Protein AF-A0A6G4N4A7-F1 (afdb_monomer_lite)

Sequence (72 aa):
MAVQLVLNFIIAVFWLFVTNSYTTNNFVLGFIFGLVLVYLLHRVLPGRFYVITLYRIIKLVIIFLIELIKAN

Radius of gyration: 15.95 Å; chains: 1; bounding box: 33×15×50 Å

Structure (mmCIF, N/CA/C/O backbone):
data_AF-A0A6G4N4A7-F1
#
_entry.id   AF-A0A6G4N4A7-F1
#
loop_
_atom_site.group_PDB
_atom_site.id
_atom_site.type_symbol
_atom_site.label_atom_id
_atom_site.label_alt_id
_atom_site.label_comp_id
_atom_site.label_asym_id
_atom_site.label_entity_id
_atom_site.label_seq_id
_atom_site.pdbx_PDB_ins_code
_atom_site.Cartn_x
_atom_site.Cartn_y
_atom_site.Cartn_z
_atom_site.occupancy
_atom_site.B_iso_or_equiv
_atom_site.auth_seq_id
_atom_site.auth_comp_id
_atom_site.auth_asym_id
_atom_site.auth_atom_id
_atom_site.pdbx_PDB_model_num
ATOM 1 N N . MET A 1 1 ? -11.927 -10.554 0.029 1.00 55.97 1 MET A N 1
ATOM 2 C CA . MET A 1 1 ? -11.087 -9.621 0.821 1.00 55.97 1 MET A CA 1
ATOM 3 C C . MET A 1 1 ? -9.601 -9.814 0.531 1.00 55.97 1 MET A C 1
ATOM 5 O O . MET A 1 1 ? -8.995 -8.863 0.066 1.00 55.97 1 MET A O 1
ATOM 9 N N . ALA A 1 2 ? -9.034 -11.018 0.693 1.00 61.75 2 ALA A N 1
ATOM 10 C CA . ALA A 1 2 ? -7.636 -11.305 0.321 1.00 61.75 2 ALA A CA 1
ATOM 11 C C . ALA A 1 2 ? -7.343 -11.104 -1.180 1.00 61.75 2 ALA A C 1
ATOM 13 O O . ALA A 1 2 ? -6.276 -10.623 -1.537 1.00 61.75 2 ALA A O 1
ATOM 14 N N . VAL A 1 3 ? -8.324 -11.381 -2.049 1.00 65.31 3 VAL A N 1
ATOM 15 C CA . VAL A 1 3 ? -8.190 -11.232 -3.508 1.00 65.31 3 VAL A CA 1
ATOM 16 C C . VAL A 1 3 ? -7.754 -9.823 -3.919 1.00 65.31 3 VAL A C 1
ATOM 18 O O . VAL A 1 3 ? -6.919 -9.713 -4.798 1.00 65.31 3 VAL A O 1
ATOM 21 N N . GLN A 1 4 ? -8.244 -8.756 -3.273 1.00 65.69 4 GLN A N 1
ATOM 22 C CA . GLN A 1 4 ? -7.879 -7.371 -3.622 1.00 65.69 4 GLN A CA 1
ATOM 23 C C . GLN A 1 4 ? -6.447 -7.005 -3.196 1.00 65.69 4 GLN A C 1
ATOM 25 O O . GLN A 1 4 ? -5.769 -6.290 -3.927 1.00 65.69 4 GLN A O 1
ATOM 30 N N . LEU A 1 5 ? -5.973 -7.521 -2.055 1.00 71.44 5 LEU A N 1
ATOM 31 C CA . LEU A 1 5 ? -4.576 -7.374 -1.628 1.00 71.44 5 LEU A CA 1
ATOM 32 C C . LEU A 1 5 ? -3.639 -8.114 -2.582 1.00 71.44 5 LEU A C 1
ATOM 34 O O . LEU A 1 5 ? -2.646 -7.555 -3.033 1.00 71.44 5 LEU A O 1
ATOM 38 N N . VAL A 1 6 ? -3.989 -9.358 -2.913 1.00 77.19 6 VAL A N 1
ATOM 39 C CA . VAL A 1 6 ? -3.240 -10.173 -3.872 1.00 77.19 6 VAL A CA 1
ATOM 40 C C . VAL A 1 6 ? -3.236 -9.496 -5.243 1.00 77.19 6 VAL A C 1
ATOM 42 O O . VAL A 1 6 ? -2.187 -9.425 -5.867 1.00 77.19 6 VAL A O 1
ATOM 45 N N . LEU A 1 7 ? -4.356 -8.907 -5.677 1.00 77.56 7 LEU A N 1
ATOM 46 C CA . LEU A 1 7 ? -4.434 -8.139 -6.924 1.00 77.56 7 LEU A CA 1
ATOM 47 C C . LEU A 1 7 ? -3.519 -6.914 -6.902 1.00 77.56 7 LEU A C 1
ATOM 49 O O . LEU A 1 7 ? -2.811 -6.675 -7.870 1.00 77.56 7 LEU A O 1
ATOM 53 N N . ASN A 1 8 ? -3.509 -6.154 -5.805 1.00 81.38 8 ASN A N 1
ATOM 54 C CA . ASN A 1 8 ? -2.628 -5.000 -5.647 1.00 81.38 8 ASN A CA 1
ATOM 55 C C . ASN A 1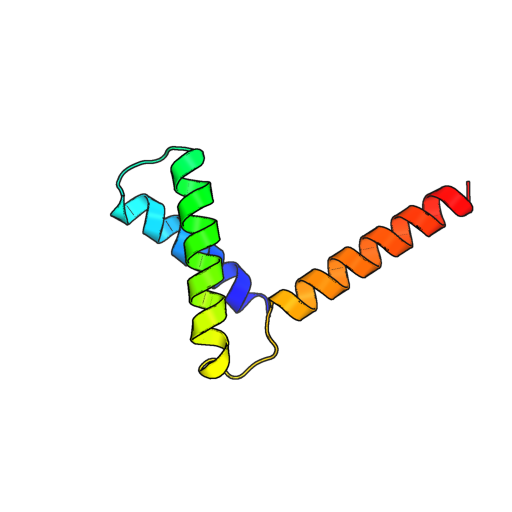 8 ? -1.148 -5.408 -5.727 1.00 81.38 8 ASN A C 1
ATOM 57 O O . ASN A 1 8 ? -0.370 -4.778 -6.439 1.00 81.38 8 ASN A O 1
ATOM 61 N N . PHE A 1 9 ? -0.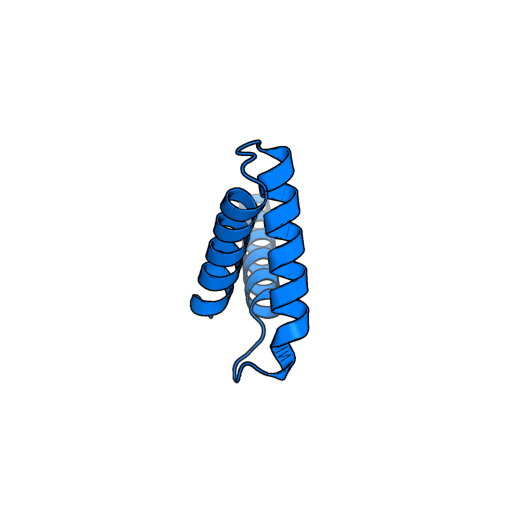793 -6.517 -5.074 1.00 80.38 9 PHE A N 1
ATOM 62 C CA . PHE A 1 9 ? 0.554 -7.078 -5.116 1.00 80.38 9 PHE A CA 1
ATOM 63 C C . PHE A 1 9 ? 0.928 -7.562 -6.524 1.00 80.38 9 PHE A C 1
ATOM 65 O O . PHE A 1 9 ? 2.014 -7.266 -7.009 1.00 80.38 9 PHE A O 1
ATOM 72 N N . ILE A 1 10 ? 0.004 -8.235 -7.218 1.00 82.00 10 ILE A N 1
ATOM 73 C CA . ILE A 1 10 ? 0.168 -8.648 -8.616 1.00 82.00 10 ILE A CA 1
ATOM 74 C C . ILE A 1 10 ? 0.369 -7.421 -9.513 1.00 82.00 10 ILE A C 1
ATOM 76 O O . ILE A 1 10 ? 1.294 -7.423 -10.317 1.00 82.00 10 ILE A O 1
ATOM 80 N N . ILE A 1 11 ? -0.421 -6.354 -9.352 1.00 84.06 11 ILE A N 1
ATOM 81 C CA . ILE A 1 11 ? -0.260 -5.110 -10.123 1.00 84.06 11 ILE A CA 1
ATOM 82 C C . ILE A 1 11 ? 1.108 -4.473 -9.854 1.00 84.06 11 ILE A C 1
ATOM 84 O O . ILE A 1 11 ? 1.771 -4.062 -10.801 1.00 84.06 11 ILE A O 1
ATOM 88 N N . ALA A 1 12 ? 1.559 -4.424 -8.599 1.00 83.62 12 ALA A N 1
ATOM 89 C CA . ALA A 1 12 ? 2.878 -3.894 -8.254 1.00 83.62 12 ALA A CA 1
ATOM 90 C C . ALA A 1 12 ? 4.014 -4.716 -8.892 1.00 83.62 12 ALA A C 1
ATOM 92 O O . ALA A 1 12 ? 4.987 -4.154 -9.393 1.00 83.62 12 ALA A O 1
ATOM 93 N N . VAL A 1 13 ? 3.872 -6.044 -8.935 1.00 81.94 13 VAL A N 1
ATOM 94 C CA . VAL A 1 13 ? 4.811 -6.936 -9.629 1.00 81.94 13 VAL A CA 1
ATOM 95 C C . VAL A 1 13 ? 4.767 -6.705 -11.143 1.00 81.94 13 VAL A C 1
ATOM 97 O O . VAL A 1 13 ? 5.816 -6.526 -11.757 1.00 81.94 13 VAL A O 1
ATOM 100 N N . PHE A 1 14 ? 3.581 -6.624 -11.752 1.00 85.50 14 PHE A N 1
ATOM 101 C CA . PHE A 1 14 ? 3.429 -6.289 -13.173 1.00 85.50 14 PHE A CA 1
ATOM 102 C C . PHE A 1 14 ? 4.037 -4.928 -13.513 1.00 85.50 14 PHE A C 1
ATOM 104 O O . PHE A 1 14 ? 4.667 -4.789 -14.556 1.00 85.50 14 PHE A O 1
ATOM 111 N N . TRP A 1 15 ? 3.902 -3.941 -12.629 1.00 86.69 15 TRP A N 1
ATOM 112 C CA . TRP A 1 15 ? 4.525 -2.634 -12.799 1.00 86.69 15 TRP A CA 1
ATOM 113 C C . TRP A 1 15 ? 6.049 -2.746 -12.886 1.00 86.69 15 TRP A C 1
ATOM 115 O O . TRP A 1 15 ? 6.656 -2.192 -13.803 1.00 86.69 15 TRP A O 1
ATOM 125 N N . LEU A 1 16 ? 6.677 -3.522 -11.997 1.00 85.12 16 LEU A N 1
ATOM 126 C CA . LEU A 1 16 ? 8.117 -3.783 -12.068 1.00 85.12 16 LEU A CA 1
ATOM 127 C C . LEU A 1 16 ? 8.528 -4.441 -13.390 1.00 85.12 16 LEU A C 1
ATOM 129 O O . LEU A 1 16 ? 9.524 -4.020 -13.979 1.00 85.12 16 LEU A O 1
ATOM 133 N N . PHE A 1 17 ? 7.745 -5.409 -13.877 1.00 86.69 17 PHE A N 1
ATOM 134 C CA . PHE A 1 17 ? 7.971 -6.042 -15.180 1.00 86.69 17 PHE A CA 1
ATOM 135 C C . PHE A 1 17 ? 7.859 -5.042 -16.339 1.00 86.69 17 PHE A C 1
ATOM 137 O O . PHE A 1 17 ? 8.730 -5.013 -17.203 1.00 86.69 17 PHE A O 1
ATOM 144 N N . VAL A 1 18 ? 6.831 -4.188 -16.341 1.00 86.06 18 VAL A N 1
ATOM 145 C CA . VAL A 1 18 ? 6.605 -3.180 -17.394 1.00 86.06 18 VAL A CA 1
ATOM 146 C C . VAL A 1 18 ? 7.708 -2.126 -17.410 1.00 86.06 18 VAL A C 1
ATOM 148 O O . VAL A 1 18 ? 8.168 -1.729 -18.477 1.00 86.06 18 VAL A O 1
ATOM 151 N N . THR A 1 19 ? 8.162 -1.683 -16.236 1.00 84.00 19 THR A N 1
ATOM 152 C CA . THR A 1 19 ? 9.215 -0.659 -16.142 1.00 84.00 19 THR A CA 1
ATOM 153 C C . THR A 1 19 ? 10.628 -1.238 -16.288 1.00 84.00 19 THR A C 1
ATOM 155 O O . THR A 1 19 ? 11.597 -0.478 -16.312 1.00 84.00 19 THR A O 1
ATOM 158 N N . ASN A 1 20 ? 10.764 -2.572 -16.308 1.00 84.38 20 ASN A N 1
ATOM 159 C CA . ASN A 1 20 ? 12.023 -3.329 -16.310 1.00 84.38 20 ASN A CA 1
ATOM 160 C C . ASN A 1 20 ? 13.067 -2.822 -15.288 1.00 84.38 20 ASN A C 1
ATOM 162 O O . ASN A 1 20 ? 14.275 -2.936 -15.485 1.00 84.38 20 ASN A O 1
ATOM 166 N N . SER A 1 21 ? 12.590 -2.210 -14.202 1.00 79.88 21 SER A N 1
ATOM 167 C CA . SER A 1 21 ? 13.391 -1.481 -13.219 1.00 79.88 21 SER A CA 1
ATOM 168 C C . SER A 1 21 ? 13.060 -2.013 -11.836 1.00 79.88 21 SER A C 1
ATOM 170 O O . SER A 1 21 ? 12.075 -1.602 -11.221 1.00 79.88 21 SER A O 1
ATOM 172 N N . TYR A 1 22 ? 13.901 -2.923 -11.348 1.00 82.81 22 TYR A N 1
ATOM 173 C CA . TYR A 1 22 ? 13.750 -3.623 -10.067 1.00 82.81 22 TYR A CA 1
ATOM 174 C C . TYR A 1 22 ? 14.259 -2.799 -8.875 1.00 82.81 22 TYR A C 1
ATOM 176 O O . TYR A 1 22 ? 14.848 -3.330 -7.937 1.00 82.81 22 TYR A O 1
ATOM 184 N N . THR A 1 23 ? 14.079 -1.478 -8.915 1.00 86.62 23 THR A N 1
ATOM 185 C CA . THR A 1 23 ? 14.479 -0.597 -7.816 1.00 86.62 23 THR A CA 1
ATOM 186 C C . THR A 1 23 ? 13.371 -0.517 -6.773 1.00 86.62 23 THR A C 1
ATOM 188 O O . THR A 1 23 ? 12.183 -0.487 -7.101 1.00 86.62 23 THR A O 1
ATOM 191 N N . THR A 1 24 ? 13.751 -0.416 -5.497 1.00 80.44 24 THR A N 1
ATOM 192 C CA . THR A 1 24 ? 12.797 -0.270 -4.387 1.00 80.44 24 THR A CA 1
ATOM 193 C C . THR A 1 24 ? 11.880 0.938 -4.581 1.00 80.44 24 THR A C 1
ATOM 195 O O . THR A 1 24 ? 10.690 0.862 -4.296 1.00 80.44 24 THR A O 1
ATOM 198 N N . ASN A 1 25 ? 12.401 2.034 -5.143 1.00 83.81 25 ASN A N 1
ATOM 199 C CA . ASN A 1 25 ? 11.606 3.223 -5.444 1.00 83.81 25 ASN A CA 1
ATOM 200 C C . ASN A 1 25 ? 10.499 2.933 -6.472 1.00 83.81 25 ASN A C 1
ATOM 202 O O . ASN A 1 25 ? 9.346 3.308 -6.275 1.00 83.81 25 ASN A O 1
ATOM 206 N N . ASN A 1 26 ? 10.828 2.207 -7.544 1.00 82.81 26 ASN A N 1
ATOM 207 C CA . ASN A 1 26 ? 9.854 1.862 -8.571 1.00 82.81 26 ASN A CA 1
ATOM 208 C C . ASN A 1 26 ? 8.819 0.837 -8.076 1.00 82.81 26 ASN A C 1
ATOM 210 O O . ASN A 1 26 ? 7.658 0.890 -8.476 1.00 82.81 26 ASN A O 1
ATOM 214 N N . PHE A 1 27 ? 9.204 -0.046 -7.149 1.00 81.75 27 PHE A N 1
ATOM 215 C CA . PHE A 1 27 ? 8.261 -0.938 -6.473 1.00 81.75 27 PHE A CA 1
ATOM 216 C C . PHE A 1 27 ? 7.241 -0.161 -5.631 1.00 81.75 27 PHE A C 1
ATOM 218 O O . PHE A 1 27 ? 6.045 -0.436 -5.715 1.00 81.75 27 PHE A O 1
ATOM 225 N N . VAL A 1 28 ? 7.687 0.846 -4.870 1.00 84.62 28 VAL A N 1
ATOM 226 C CA . VAL A 1 28 ? 6.794 1.708 -4.076 1.00 84.62 28 VAL A CA 1
ATOM 227 C C . VAL A 1 28 ? 5.836 2.484 -4.982 1.00 84.62 28 VAL A C 1
ATOM 229 O O . VAL A 1 28 ? 4.637 2.524 -4.708 1.00 84.62 28 VAL A O 1
ATOM 232 N N . LEU A 1 29 ? 6.333 3.039 -6.093 1.00 85.38 29 LEU A N 1
ATOM 233 C CA . LEU A 1 29 ? 5.495 3.715 -7.086 1.00 85.38 29 LEU A CA 1
ATOM 234 C C . LEU A 1 29 ? 4.453 2.767 -7.692 1.00 85.38 29 LEU A C 1
ATOM 236 O O . LEU A 1 29 ? 3.276 3.119 -7.739 1.00 85.38 29 LEU A O 1
ATOM 240 N N . GLY A 1 30 ? 4.854 1.552 -8.075 1.00 84.81 30 GLY A N 1
ATOM 241 C CA . GLY A 1 30 ? 3.949 0.525 -8.595 1.00 84.81 30 GLY A CA 1
ATOM 242 C C . GLY A 1 30 ? 2.895 0.073 -7.584 1.00 84.81 30 GLY A C 1
ATOM 243 O O . GLY A 1 30 ? 1.741 -0.141 -7.950 1.00 84.81 30 GLY A O 1
ATOM 244 N N . PHE A 1 31 ? 3.253 -0.007 -6.301 1.00 81.38 31 PHE A N 1
ATOM 245 C CA . PHE A 1 31 ? 2.321 -0.339 -5.223 1.00 81.38 31 PHE A CA 1
ATOM 246 C C . PHE A 1 31 ? 1.275 0.766 -5.008 1.00 81.38 31 PHE A C 1
ATOM 248 O O . PHE A 1 31 ? 0.080 0.480 -4.899 1.00 81.38 31 PHE A O 1
ATOM 255 N N . ILE A 1 32 ? 1.694 2.039 -5.032 1.00 82.06 32 ILE A N 1
ATOM 256 C CA . ILE A 1 32 ? 0.784 3.197 -4.981 1.00 82.06 32 ILE A CA 1
ATOM 257 C C . ILE A 1 32 ? -0.130 3.211 -6.212 1.00 82.06 32 ILE A C 1
ATOM 259 O O . ILE A 1 32 ? -1.342 3.386 -6.076 1.00 82.06 32 ILE A O 1
ATOM 263 N N . PHE A 1 33 ? 0.417 2.958 -7.403 1.00 83.00 33 PHE A N 1
ATOM 264 C CA . PHE A 1 33 ? -0.358 2.876 -8.642 1.00 83.00 33 PHE A CA 1
ATOM 265 C C . PHE A 1 33 ? -1.400 1.757 -8.593 1.00 83.00 33 PHE A C 1
ATOM 267 O O . PHE A 1 33 ? -2.570 1.973 -8.914 1.00 83.00 33 PHE A O 1
ATOM 274 N N . GLY A 1 34 ? -1.004 0.575 -8.117 1.00 80.88 34 GLY A N 1
ATOM 275 C CA . GLY A 1 34 ? -1.913 -0.540 -7.879 1.00 80.88 34 GLY A CA 1
ATOM 276 C C . GLY A 1 34 ? -3.006 -0.189 -6.873 1.00 80.88 34 GLY A C 1
ATOM 277 O O . GLY A 1 34 ? -4.140 -0.646 -7.010 1.00 80.88 34 GLY A O 1
ATOM 278 N N . LEU A 1 35 ? -2.705 0.647 -5.875 1.00 76.75 35 LEU A N 1
ATOM 279 C CA . LEU A 1 35 ? -3.674 1.079 -4.865 1.00 76.75 35 LEU A CA 1
ATOM 280 C C . LEU A 1 35 ? -4.713 2.019 -5.479 1.00 76.75 35 LEU A C 1
ATOM 282 O O . LEU A 1 35 ? -5.907 1.828 -5.255 1.00 76.75 35 LEU A O 1
ATOM 286 N N . VAL A 1 36 ? -4.278 2.952 -6.327 1.00 78.94 36 VAL A N 1
ATOM 287 C CA . VAL A 1 36 ? -5.163 3.843 -7.094 1.00 78.94 36 VAL A CA 1
ATOM 288 C C . VAL A 1 36 ? -6.028 3.059 -8.088 1.00 78.94 36 VAL A C 1
ATOM 290 O O . VAL A 1 36 ? -7.227 3.310 -8.185 1.00 78.94 36 VAL A O 1
ATOM 293 N N . LEU A 1 37 ? -5.465 2.066 -8.781 1.00 76.75 37 LEU A N 1
ATOM 294 C CA . LEU A 1 37 ? -6.208 1.198 -9.704 1.00 76.75 37 LEU A CA 1
ATOM 295 C C . LEU A 1 37 ? -7.280 0.373 -8.989 1.00 76.75 37 LEU A C 1
ATOM 297 O O . LEU A 1 37 ? -8.433 0.348 -9.417 1.00 76.75 37 LEU A O 1
ATOM 301 N N . VAL A 1 38 ? -6.924 -0.266 -7.872 1.00 73.81 38 VAL A N 1
ATOM 302 C CA . VAL A 1 38 ? -7.880 -1.011 -7.039 1.00 73.81 38 VAL A CA 1
ATOM 303 C C . VAL A 1 38 ? -8.937 -0.067 -6.454 1.00 73.81 38 VAL A C 1
ATOM 305 O O . VAL A 1 38 ? -10.103 -0.448 -6.351 1.00 73.81 38 VAL A O 1
ATOM 308 N N . TYR A 1 39 ? -8.565 1.176 -6.131 1.00 70.75 39 TYR A N 1
ATOM 309 C CA . TYR A 1 39 ? -9.505 2.214 -5.717 1.00 70.75 39 TYR A CA 1
ATOM 310 C C . TYR A 1 39 ? -10.465 2.625 -6.839 1.00 70.75 39 TYR A C 1
ATOM 312 O O . TYR A 1 39 ? -11.648 2.789 -6.578 1.00 70.75 39 TYR A O 1
ATOM 320 N N . LEU A 1 40 ? -10.024 2.739 -8.091 1.00 72.00 40 LEU A N 1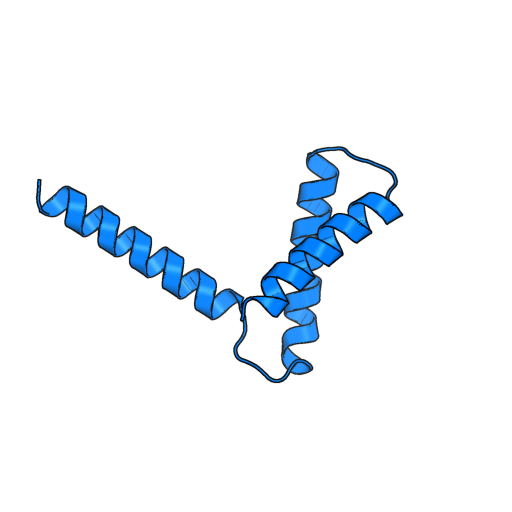
ATOM 321 C CA . LEU A 1 40 ? -10.905 3.038 -9.229 1.00 72.00 40 LEU A CA 1
ATOM 322 C C . LEU A 1 40 ? -11.849 1.873 -9.561 1.00 72.00 40 LEU A C 1
ATOM 324 O O . LEU A 1 40 ? -13.043 2.083 -9.779 1.00 72.00 40 LEU A O 1
ATOM 328 N N . LEU A 1 41 ? -11.344 0.636 -9.542 1.00 67.75 41 LEU A N 1
ATOM 329 C CA . LEU A 1 41 ? -12.118 -0.570 -9.873 1.00 67.75 41 LEU A CA 1
ATOM 330 C C . LEU A 1 41 ? -13.048 -1.046 -8.752 1.00 67.75 41 LEU A C 1
ATOM 332 O O . LEU A 1 41 ? -13.813 -1.995 -8.940 1.00 67.75 41 LEU A O 1
ATOM 336 N N . HIS A 1 42 ? -13.044 -0.382 -7.600 1.00 67.19 42 HIS A N 1
ATOM 337 C CA . HIS A 1 42 ? -13.892 -0.752 -6.470 1.00 67.19 42 HIS A CA 1
ATOM 338 C C . HIS A 1 42 ? -15.383 -0.777 -6.780 1.00 67.19 42 HIS A C 1
ATOM 340 O O . HIS A 1 42 ? -16.142 -1.473 -6.113 1.00 67.19 42 HIS A O 1
ATOM 346 N N . ARG A 1 43 ? -15.801 0.034 -7.758 1.00 62.25 43 ARG A N 1
ATOM 347 C CA . ARG A 1 43 ? -17.199 0.167 -8.153 1.00 62.25 43 ARG A CA 1
ATOM 348 C C . ARG A 1 43 ? -17.657 -1.001 -9.028 1.00 62.25 43 ARG A C 1
ATOM 350 O O . ARG A 1 43 ? -18.851 -1.252 -9.114 1.00 62.25 43 ARG A O 1
ATOM 357 N N . VAL A 1 44 ? -16.712 -1.698 -9.664 1.00 62.88 44 VAL A N 1
ATOM 358 C CA . VAL A 1 44 ? -16.955 -2.800 -10.610 1.00 62.88 44 VAL A CA 1
ATOM 359 C C . VAL A 1 44 ? -16.822 -4.167 -9.927 1.00 62.88 44 VAL A C 1
ATOM 361 O O . VAL A 1 44 ? -17.470 -5.126 -10.332 1.00 62.88 44 VAL A O 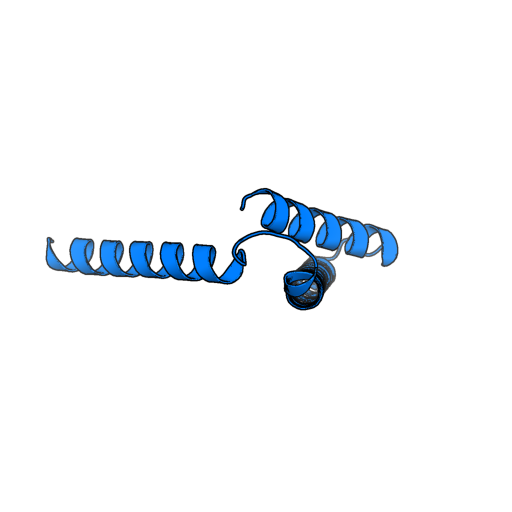1
ATOM 364 N N . LEU A 1 45 ? -16.017 -4.272 -8.865 1.00 56.31 45 LEU A N 1
ATOM 365 C CA . LEU A 1 45 ? -15.833 -5.514 -8.108 1.00 56.31 45 LEU A CA 1
ATOM 366 C C . LEU A 1 45 ? -16.953 -5.698 -7.058 1.00 56.31 45 LEU A C 1
ATOM 368 O O . LEU A 1 45 ? -17.038 -4.894 -6.128 1.00 56.31 45 LEU A O 1
ATOM 372 N N . PRO A 1 46 ? -17.782 -6.762 -7.126 1.00 44.25 46 PRO A N 1
ATOM 373 C CA . PRO A 1 46 ? -18.806 -7.027 -6.120 1.00 44.25 46 PRO A CA 1
ATOM 374 C C . PRO A 1 46 ? -18.143 -7.508 -4.820 1.00 44.25 46 PRO A C 1
ATOM 376 O O . PRO A 1 46 ? -17.721 -8.657 -4.693 1.00 44.25 46 PRO A O 1
ATOM 379 N N . GLY A 1 47 ? -18.001 -6.614 -3.839 1.00 55.62 47 GLY A N 1
ATOM 380 C CA . GLY A 1 47 ? -17.451 -6.944 -2.524 1.00 55.62 47 GLY A CA 1
ATOM 381 C C . GLY A 1 47 ? -16.935 -5.728 -1.756 1.00 55.62 47 GLY A C 1
ATOM 382 O O . GLY A 1 47 ? -16.451 -4.764 -2.339 1.00 55.62 47 GLY A O 1
ATOM 383 N N . ARG A 1 48 ? -17.027 -5.771 -0.419 1.00 54.75 48 ARG A N 1
ATOM 384 C CA . ARG A 1 48 ? -16.583 -4.678 0.468 1.00 54.75 48 ARG A CA 1
ATOM 385 C C . ARG A 1 48 ? -15.120 -4.312 0.186 1.00 54.75 48 ARG A C 1
ATOM 387 O O . ARG A 1 48 ? -14.251 -5.183 0.181 1.00 54.75 48 ARG A O 1
ATOM 394 N N . PHE A 1 49 ? -14.879 -3.021 -0.012 1.00 57.53 49 PHE A N 1
ATOM 395 C CA . PHE A 1 49 ? -13.577 -2.417 -0.285 1.00 57.53 49 PHE A CA 1
ATOM 396 C C . PHE A 1 49 ? -12.511 -2.823 0.747 1.00 57.53 49 PHE A C 1
ATOM 398 O O . PHE A 1 49 ? -12.693 -2.623 1.950 1.00 57.53 49 PHE A O 1
ATOM 405 N N . TYR A 1 50 ? -11.370 -3.333 0.283 1.00 60.84 50 TYR A N 1
ATOM 406 C CA . TYR A 1 50 ? -10.248 -3.773 1.119 1.00 60.84 50 TYR A CA 1
ATOM 407 C C . TYR A 1 50 ? -9.695 -2.680 2.053 1.00 60.84 50 TYR A C 1
ATOM 409 O O . TYR A 1 50 ? -9.325 -2.981 3.187 1.00 60.84 50 TYR A O 1
ATOM 417 N N . VAL A 1 51 ? -9.723 -1.409 1.635 1.00 55.59 51 VAL A N 1
ATOM 418 C CA . VAL A 1 51 ? -9.257 -0.263 2.442 1.00 55.59 51 VAL A CA 1
ATOM 419 C C . VAL A 1 51 ? -10.032 -0.135 3.762 1.00 55.59 51 VAL A C 1
ATOM 421 O O . VAL A 1 51 ? -9.448 0.166 4.801 1.00 55.59 51 VAL A O 1
ATOM 424 N N . ILE A 1 52 ? -11.332 -0.448 3.763 1.00 59.78 52 ILE A N 1
ATOM 425 C CA . ILE A 1 52 ? -12.175 -0.400 4.969 1.00 59.78 52 ILE A CA 1
ATOM 426 C C . ILE A 1 52 ? -11.788 -1.509 5.956 1.00 59.78 52 ILE A C 1
ATOM 428 O O . ILE A 1 52 ? -11.796 -1.293 7.170 1.00 59.78 52 ILE A O 1
ATOM 432 N N . THR A 1 53 ? -11.431 -2.693 5.456 1.00 61.59 53 THR A N 1
ATOM 433 C CA . THR A 1 53 ? -10.974 -3.804 6.302 1.00 61.59 53 THR A CA 1
ATOM 434 C C . THR A 1 53 ? -9.584 -3.525 6.871 1.00 61.59 53 THR A C 1
ATOM 436 O O . THR A 1 53 ? -9.371 -3.740 8.061 1.00 61.59 53 THR A O 1
ATOM 439 N N . LEU A 1 54 ? -8.666 -2.974 6.070 1.00 61.75 54 LEU A N 1
ATOM 440 C CA . LEU A 1 54 ? -7.322 -2.613 6.528 1.00 61.75 54 LEU A CA 1
ATOM 441 C C . LEU A 1 54 ? -7.364 -1.516 7.605 1.00 61.75 54 LEU A C 1
ATOM 443 O O . LEU A 1 54 ? -6.715 -1.650 8.640 1.00 61.75 54 LEU A O 1
ATOM 447 N N . TYR A 1 55 ? -8.204 -0.490 7.424 1.00 65.50 55 TYR A N 1
ATOM 448 C CA . TYR A 1 55 ? -8.431 0.545 8.437 1.00 65.50 55 TYR A CA 1
ATOM 449 C C . TYR A 1 55 ? -8.975 -0.039 9.750 1.00 65.50 55 TYR A C 1
ATOM 451 O O . TYR A 1 55 ? -8.528 0.335 10.833 1.00 65.50 55 TYR A O 1
ATOM 459 N N . ARG A 1 56 ? -9.904 -1.002 9.674 1.00 66.81 56 ARG A N 1
ATOM 460 C CA . ARG A 1 56 ? -10.434 -1.699 10.858 1.00 66.81 56 ARG A CA 1
ATOM 461 C C . ARG A 1 56 ? -9.372 -2.533 11.583 1.00 66.81 56 ARG A C 1
ATOM 463 O O . ARG A 1 56 ? -9.370 -2.528 12.810 1.00 66.81 56 ARG A O 1
ATOM 470 N N . ILE A 1 57 ? -8.476 -3.205 10.857 1.00 70.62 57 ILE A N 1
ATOM 471 C CA . ILE A 1 57 ? -7.373 -3.985 11.446 1.00 70.62 57 ILE A CA 1
ATOM 472 C C . ILE A 1 57 ? -6.364 -3.059 12.128 1.00 70.62 57 ILE A C 1
ATOM 474 O O . ILE A 1 57 ? -6.035 -3.281 13.287 1.00 70.62 57 ILE A O 1
ATOM 478 N N . ILE A 1 58 ? -5.933 -1.985 11.460 1.00 74.81 58 ILE A N 1
ATOM 479 C CA . ILE A 1 58 ? -5.011 -0.997 12.045 1.00 74.81 58 ILE A CA 1
ATOM 480 C C . ILE A 1 58 ? -5.624 -0.373 13.301 1.00 74.81 58 ILE A C 1
ATOM 482 O O . ILE A 1 58 ? -4.960 -0.277 14.330 1.00 74.81 58 ILE A O 1
ATOM 486 N N . LYS A 1 59 ? -6.912 -0.011 13.254 1.00 76.31 59 LYS A N 1
ATOM 487 C CA . LYS A 1 59 ? -7.626 0.522 14.418 1.00 76.31 59 LYS A CA 1
ATOM 488 C C . LYS A 1 59 ? -7.632 -0.469 15.587 1.00 76.31 59 LYS A C 1
ATOM 490 O O . LYS A 1 59 ? -7.407 -0.052 16.716 1.00 76.31 59 LYS A O 1
ATOM 495 N N . LEU A 1 60 ? -7.856 -1.759 15.327 1.00 81.75 60 LEU A N 1
ATOM 496 C CA . LEU A 1 60 ? -7.800 -2.799 16.360 1.00 8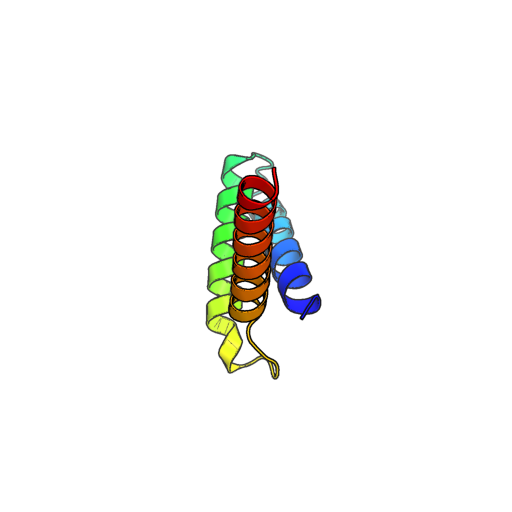1.75 60 LEU A CA 1
ATOM 497 C C . LEU A 1 60 ? -6.392 -2.973 16.937 1.00 81.75 60 LEU A C 1
ATOM 499 O O . LEU A 1 60 ? -6.258 -3.057 18.151 1.00 81.75 60 LEU A O 1
ATOM 503 N N . VAL A 1 61 ? -5.353 -2.970 16.098 1.00 80.56 61 VAL A N 1
ATOM 504 C CA . VAL A 1 61 ? -3.954 -3.069 16.548 1.00 80.56 61 VAL A CA 1
ATOM 505 C C . VAL A 1 61 ? -3.570 -1.875 17.423 1.00 80.56 61 VAL A C 1
ATOM 507 O O . VAL A 1 61 ? -2.961 -2.062 18.469 1.00 80.56 61 VAL A O 1
ATOM 510 N N . ILE A 1 62 ? -3.969 -0.656 17.050 1.00 82.56 62 ILE A N 1
ATOM 511 C CA . ILE A 1 62 ? -3.708 0.546 17.855 1.00 82.56 62 ILE A CA 1
ATOM 512 C C . ILE A 1 62 ? -4.426 0.467 19.206 1.00 82.56 62 ILE A C 1
ATOM 514 O O . ILE A 1 62 ? -3.809 0.730 20.232 1.00 82.56 62 ILE A O 1
ATOM 518 N N . ILE A 1 63 ? -5.705 0.076 19.224 1.00 85.00 63 ILE A N 1
ATOM 519 C CA . ILE A 1 63 ? -6.459 -0.097 20.477 1.00 85.00 63 ILE A CA 1
ATOM 520 C C . ILE A 1 63 ? -5.792 -1.159 21.358 1.00 85.00 63 ILE A C 1
ATOM 522 O O . ILE A 1 63 ? -5.627 -0.939 22.553 1.00 85.00 63 ILE A O 1
ATOM 526 N N . PHE A 1 64 ? -5.359 -2.271 20.764 1.00 84.81 64 PHE A N 1
ATOM 527 C CA . PHE A 1 64 ? -4.660 -3.335 21.473 1.00 84.81 64 PHE A CA 1
ATOM 528 C C . PHE A 1 64 ? -3.337 -2.855 22.084 1.00 84.81 64 PHE A C 1
ATOM 530 O O . PHE A 1 64 ? -3.069 -3.142 23.244 1.00 84.81 64 PHE A O 1
ATOM 537 N N . LEU A 1 65 ? -2.533 -2.084 21.345 1.00 88.12 65 LEU A N 1
ATOM 538 C CA . LEU A 1 65 ? -1.279 -1.516 21.855 1.00 88.12 65 LEU A CA 1
ATOM 539 C C . LEU A 1 65 ? -1.512 -0.496 22.977 1.00 88.12 65 LEU A C 1
ATOM 541 O O . LEU A 1 65 ? -0.751 -0.469 23.939 1.00 88.12 65 LEU A O 1
ATOM 545 N N . ILE A 1 66 ? -2.563 0.324 22.878 1.00 85.31 66 ILE A N 1
ATOM 546 C CA . ILE A 1 66 ? -2.934 1.274 23.935 1.00 85.31 66 ILE A CA 1
ATOM 547 C C . ILE A 1 66 ? -3.340 0.526 25.205 1.00 85.31 66 ILE A C 1
ATOM 549 O O . ILE A 1 66 ? -2.862 0.872 26.281 1.00 85.31 66 ILE A O 1
ATOM 553 N N . GLU A 1 67 ? -4.193 -0.494 25.087 1.00 87.31 67 GLU A N 1
ATOM 554 C CA . GLU A 1 67 ? -4.599 -1.330 26.223 1.00 87.31 67 GLU A CA 1
ATOM 555 C C . GLU A 1 67 ? -3.409 -2.085 26.829 1.00 87.31 67 GLU A C 1
ATOM 557 O O . GLU A 1 67 ? -3.287 -2.141 28.047 1.00 87.31 67 GLU A O 1
ATOM 562 N N . LEU A 1 68 ? -2.477 -2.582 26.010 1.00 87.50 68 LEU A N 1
ATOM 563 C CA . LEU A 1 68 ? -1.256 -3.239 26.484 1.00 87.50 68 LEU A CA 1
ATOM 564 C C . LEU A 1 68 ? -0.398 -2.301 27.349 1.00 87.50 68 LEU A C 1
ATOM 566 O O . LEU A 1 68 ? 0.076 -2.707 28.404 1.00 87.50 68 LEU A O 1
ATOM 570 N N . ILE A 1 69 ? -0.219 -1.049 26.913 1.00 86.38 69 ILE A N 1
ATOM 571 C CA . ILE A 1 69 ? 0.528 -0.031 27.669 1.00 86.38 69 ILE A CA 1
ATOM 572 C C . ILE A 1 69 ? -0.231 0.376 28.937 1.00 86.38 69 ILE A C 1
ATOM 574 O O . ILE A 1 69 ? 0.388 0.674 29.946 1.00 86.38 69 ILE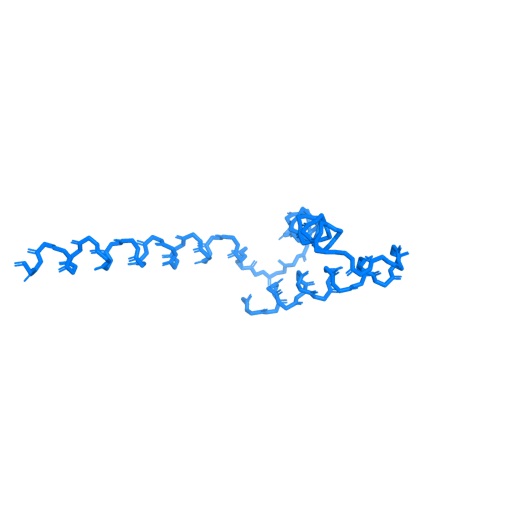 A O 1
ATOM 578 N N . LYS A 1 70 ? -1.567 0.403 28.908 1.00 78.69 70 LYS A N 1
ATOM 579 C CA . LYS A 1 70 ? -2.391 0.746 30.077 1.00 78.69 70 LYS A CA 1
ATOM 580 C C . LYS A 1 70 ? -2.442 -0.363 31.129 1.00 78.69 70 LYS A C 1
ATOM 582 O O . LYS A 1 70 ? -2.658 -0.068 32.300 1.00 78.69 70 LYS A O 1
ATOM 587 N N . ALA A 1 71 ? -2.319 -1.616 30.698 1.00 75.69 71 ALA A N 1
ATOM 588 C CA . ALA A 1 71 ? -2.362 -2.800 31.548 1.00 75.69 71 ALA A CA 1
ATOM 589 C C . ALA A 1 71 ? -1.016 -3.127 32.220 1.00 75.69 71 ALA A C 1
ATOM 591 O O . ALA A 1 71 ? -0.982 -4.006 33.080 1.00 75.69 71 ALA A O 1
ATOM 592 N N . ASN A 1 72 ? 0.066 -2.442 31.831 1.00 67.81 72 ASN A N 1
ATOM 593 C CA . ASN A 1 72 ? 1.402 -2.569 32.412 1.00 67.81 72 ASN A CA 1
ATOM 594 C C . ASN A 1 72 ? 1.817 -1.289 33.140 1.00 67.81 72 ASN A C 1
ATOM 596 O O . ASN A 1 72 ? 2.033 -1.356 34.367 1.00 67.81 72 ASN A O 1
#

Organism: Staphylococcus aureus (NCBI:txid1280)

InterPro domains:
  IPR002758 Na+/H+ antiporter subunit E [PF01899] (9-72)
  IPR002758 Na+/H+ antiporter subunit E [PTHR34584] (2-72)

Foldseek 3Di:
DVVLVVQLQVQLVVQCVVVVPPDPVSSVVSSVVSVVVSVVCVVVDPDDRPVVVVVVVVVVVVVVVVVVVVVD

Secondary structure (DSSP, 8-state):
-HHHHHHHHHHHHHHHHHHT---HHHHHHHHHHHHHHHHHGGGTSSS--HHHHHHHHHHHHHHHHHHHHH--

pLDDT: mean 75.41, std 10.58, range [44.25, 88.12]